Protein AF-A0A7C3XWB3-F1 (afdb_monomer)

Solvent-accessible surface area (backbone atoms only — not comparable to full-atom values): 6775 Å² total; per-residue (Å²): 114,73,65,62,27,51,51,48,46,49,50,48,42,52,48,28,54,73,70,63,16,57,28,38,40,35,64,44,91,81,47,61,69,59,54,56,44,40,74,68,62,48,89,31,44,34,38,35,37,20,73,45,69,68,57,27,57,56,39,50,71,39,68,73,36,49,41,42,85,38,76,88,74,81,48,72,67,61,42,50,51,53,50,50,52,51,34,39,75,69,66,76,42,51,72,72,38,34,34,31,37,42,31,39,80,64,70,91,70,70,79,57,45,76,43,79,48,80,47,66,40,119

Secondary structure (DSSP, 8-state):
-HHHHHHHHHHHHHHHHHTT-SEEEEE-SSSHHHHHHHHT--SSEEEEEES-HHHHHHHTTSTTEEEEE------HHHHHHHHHHHHHHTTSS-TT-EEEEEE-SSGGG-SS--EEEEEE--

Mean predicted aligned error: 4.49 Å

Structure (mmCIF, N/CA/C/O backbone):
data_AF-A0A7C3XWB3-F1
#
_entry.id   AF-A0A7C3XWB3-F1
#
loop_
_atom_site.group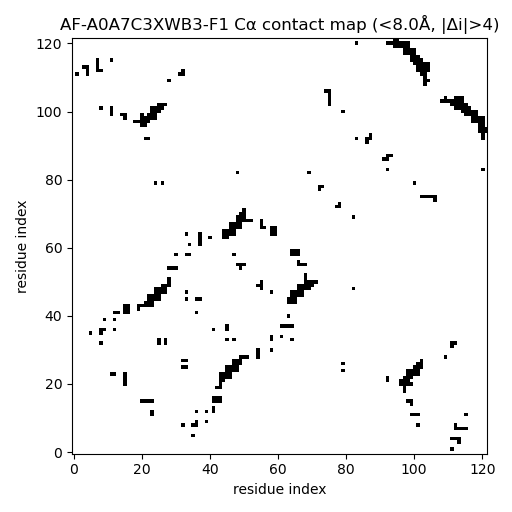_PDB
_atom_site.id
_atom_site.type_symbol
_atom_site.label_atom_id
_atom_site.label_alt_id
_atom_site.label_comp_id
_atom_site.label_asym_id
_atom_site.label_entity_id
_atom_site.label_seq_id
_atom_site.pdbx_PDB_ins_code
_atom_site.Cartn_x
_atom_site.Cartn_y
_atom_site.Cartn_z
_atom_site.occupancy
_atom_site.B_iso_or_equiv
_atom_site.auth_seq_id
_atom_site.auth_comp_id
_atom_site.auth_asym_id
_atom_site.auth_atom_id
_atom_site.pdbx_PDB_model_num
ATOM 1 N N . ILE A 1 1 ? 20.516 -8.194 1.756 1.00 46.81 1 ILE A N 1
ATOM 2 C CA . ILE A 1 1 ? 19.793 -7.163 0.971 1.00 46.81 1 ILE A CA 1
ATOM 3 C C . ILE A 1 1 ? 18.276 -7.380 1.043 1.00 46.81 1 ILE A C 1
ATOM 5 O O . ILE A 1 1 ? 17.600 -6.466 1.491 1.00 46.81 1 ILE A O 1
ATOM 9 N N . HIS A 1 2 ? 17.740 -8.581 0.756 1.00 52.81 2 HIS A N 1
ATOM 10 C CA . HIS A 1 2 ? 16.302 -8.888 0.952 1.00 52.81 2 HIS A CA 1
ATOM 11 C C . HIS A 1 2 ? 15.770 -8.565 2.361 1.00 52.81 2 HIS A C 1
ATOM 13 O O . HIS A 1 2 ? 14.704 -7.976 2.496 1.00 52.81 2 HIS A O 1
ATOM 19 N N . ASN A 1 3 ? 16.559 -8.856 3.400 1.00 64.88 3 ASN A N 1
ATOM 20 C CA . ASN A 1 3 ? 16.139 -8.666 4.790 1.00 64.88 3 ASN A CA 1
ATOM 21 C C . ASN A 1 3 ? 15.848 -7.193 5.152 1.00 64.88 3 ASN A C 1
ATOM 23 O O . ASN A 1 3 ? 14.959 -6.910 5.940 1.00 64.88 3 ASN A O 1
ATOM 27 N N . THR A 1 4 ? 16.548 -6.230 4.543 1.00 78.50 4 THR A N 1
ATOM 28 C CA . THR A 1 4 ? 16.387 -4.812 4.902 1.00 78.50 4 THR A CA 1
ATOM 29 C C . THR A 1 4 ? 15.045 -4.255 4.428 1.00 78.50 4 THR A C 1
ATOM 31 O O . THR A 1 4 ? 14.390 -3.518 5.158 1.00 78.50 4 THR A O 1
ATOM 34 N N . SER A 1 5 ? 14.607 -4.637 3.225 1.00 85.00 5 SER A N 1
ATOM 35 C CA . SER A 1 5 ? 13.303 -4.222 2.695 1.00 85.00 5 SER A CA 1
ATOM 36 C C . SER A 1 5 ? 12.154 -4.881 3.438 1.00 85.00 5 SER A C 1
ATOM 38 O O . SER A 1 5 ? 11.150 -4.238 3.733 1.00 85.00 5 SER A O 1
ATOM 40 N N . ASP A 1 6 ? 12.336 -6.149 3.795 1.00 88.56 6 ASP A N 1
ATOM 41 C CA . ASP A 1 6 ? 11.368 -6.890 4.588 1.00 88.56 6 ASP A CA 1
ATOM 42 C C . ASP A 1 6 ? 11.158 -6.239 5.956 1.00 88.56 6 ASP A C 1
ATOM 44 O O . ASP A 1 6 ? 10.011 -6.095 6.370 1.00 88.56 6 ASP A O 1
ATOM 48 N N . SER A 1 7 ? 12.226 -5.766 6.611 1.00 90.19 7 SER A N 1
ATOM 49 C CA . SER A 1 7 ? 12.116 -4.993 7.852 1.00 90.19 7 SER A CA 1
ATOM 50 C C . SER A 1 7 ? 11.344 -3.687 7.660 1.00 90.19 7 SER A C 1
ATOM 52 O O . SER A 1 7 ? 10.517 -3.349 8.498 1.00 90.19 7 SER A O 1
ATOM 54 N N . VAL A 1 8 ? 11.558 -2.958 6.558 1.00 91.25 8 VAL A N 1
ATOM 55 C CA . VAL A 1 8 ? 10.793 -1.728 6.267 1.00 91.25 8 VAL A CA 1
ATOM 56 C C . VAL A 1 8 ? 9.313 -2.045 6.048 1.00 91.25 8 VAL A C 1
ATOM 58 O O . VAL A 1 8 ? 8.450 -1.335 6.559 1.00 91.25 8 VAL A O 1
ATOM 61 N N . ILE A 1 9 ? 9.007 -3.124 5.325 1.00 92.75 9 ILE A N 1
ATOM 62 C CA . ILE A 1 9 ? 7.633 -3.569 5.066 1.00 92.75 9 ILE A CA 1
ATOM 63 C C . ILE A 1 9 ? 6.953 -4.043 6.355 1.00 92.75 9 ILE A C 1
ATOM 65 O O . ILE A 1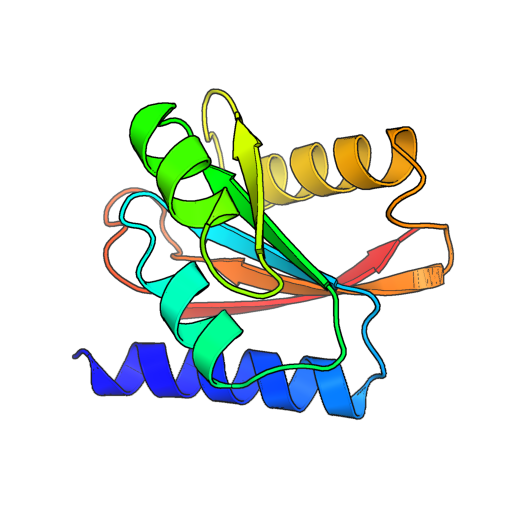 9 ? 5.792 -3.704 6.588 1.00 92.75 9 ILE A O 1
ATOM 69 N N . ALA A 1 10 ? 7.666 -4.783 7.205 1.00 94.00 10 ALA A N 1
ATOM 70 C CA . ALA A 1 10 ? 7.176 -5.203 8.512 1.00 94.00 10 ALA A CA 1
ATOM 71 C C . ALA A 1 10 ? 6.858 -3.980 9.385 1.00 94.00 10 ALA A C 1
ATOM 73 O O . ALA A 1 10 ? 5.723 -3.838 9.840 1.00 94.00 10 ALA A O 1
ATOM 74 N N . SER A 1 11 ? 7.797 -3.034 9.497 1.00 94.75 11 SER A N 1
ATOM 75 C CA . SER A 1 11 ? 7.587 -1.765 10.203 1.00 94.75 11 SER A CA 1
ATOM 76 C C . SER A 1 11 ? 6.425 -0.957 9.621 1.00 94.75 11 SER A C 1
ATOM 78 O O . SER A 1 11 ? 5.680 -0.334 10.371 1.00 94.75 11 SER A O 1
ATOM 80 N N . ALA A 1 12 ? 6.215 -0.983 8.300 1.00 94.81 12 ALA A N 1
ATOM 81 C CA . ALA A 1 12 ? 5.064 -0.342 7.665 1.00 94.81 12 ALA A CA 1
ATOM 82 C C . ALA A 1 12 ? 3.736 -0.960 8.101 1.00 94.81 12 ALA A C 1
ATOM 84 O O . ALA A 1 12 ? 2.789 -0.234 8.403 1.00 94.81 12 ALA A O 1
ATOM 85 N N . CYS A 1 13 ? 3.672 -2.290 8.154 1.00 96.31 13 CYS A N 1
ATOM 86 C CA . CYS A 1 13 ? 2.481 -3.011 8.589 1.00 96.31 13 CYS A CA 1
ATOM 87 C C . CYS A 1 13 ? 2.209 -2.791 10.082 1.00 96.31 13 CYS A C 1
ATOM 89 O O . CYS A 1 13 ? 1.064 -2.559 10.473 1.00 96.31 13 CYS A O 1
ATOM 91 N N . GLU A 1 14 ? 3.249 -2.822 10.915 1.00 96.38 14 GLU A N 1
ATOM 92 C CA . GLU A 1 14 ? 3.142 -2.532 12.346 1.00 96.38 14 GLU A CA 1
ATOM 93 C C . GLU A 1 14 ? 2.679 -1.101 12.594 1.00 96.38 14 GLU A C 1
ATOM 95 O O . GLU A 1 14 ? 1.705 -0.897 13.318 1.00 96.38 14 GLU A O 1
ATOM 100 N N . LEU A 1 15 ? 3.308 -0.120 11.942 1.00 96.38 15 LEU A N 1
ATOM 101 C CA . LEU A 1 15 ? 2.923 1.281 12.057 1.00 96.38 15 LEU A CA 1
ATOM 102 C C . LEU A 1 15 ? 1.472 1.485 11.625 1.00 96.38 15 LEU A C 1
ATOM 104 O O . LEU A 1 15 ? 0.708 2.115 12.350 1.00 96.38 15 LEU A O 1
ATOM 108 N N . ALA A 1 16 ? 1.075 0.917 10.482 1.00 97.25 16 ALA A N 1
ATOM 109 C CA . ALA A 1 16 ? -0.297 0.995 9.994 1.00 97.25 16 ALA A CA 1
ATOM 110 C C . ALA A 1 16 ? -1.299 0.445 11.020 1.00 97.25 16 ALA A C 1
ATOM 112 O O . ALA A 1 16 ? -2.343 1.052 11.247 1.00 97.25 16 ALA A O 1
ATOM 113 N N . ASN A 1 17 ? -0.971 -0.663 11.687 1.00 96.31 17 ASN A N 1
ATOM 114 C CA . ASN A 1 17 ? -1.817 -1.224 12.736 1.00 96.31 17 ASN A CA 1
ATOM 115 C C . ASN A 1 17 ? -1.842 -0.348 14.001 1.00 96.31 17 ASN A C 1
ATOM 117 O O . ASN A 1 17 ? -2.909 -0.170 14.584 1.00 96.31 17 ASN A O 1
ATOM 121 N N . GL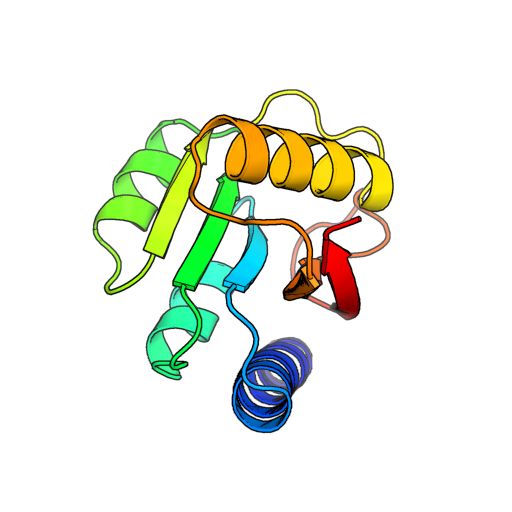N A 1 18 ? -0.703 0.214 14.420 1.00 96.94 18 GLN A N 1
ATOM 122 C CA . GLN A 1 18 ? -0.604 1.064 15.616 1.00 96.94 18 GLN A CA 1
ATOM 123 C C . GLN A 1 18 ? -1.407 2.358 15.478 1.00 96.94 18 GLN A C 1
ATOM 125 O O . GLN A 1 18 ? -2.089 2.769 16.414 1.00 96.94 18 GLN A O 1
ATOM 130 N N . VAL A 1 19 ? -1.359 2.986 14.303 1.00 96.69 19 VAL A N 1
ATOM 131 C CA . VAL A 1 19 ? -2.061 4.251 14.045 1.00 96.69 19 VAL A CA 1
ATOM 132 C C . VAL A 1 19 ? -3.483 4.046 13.522 1.00 96.69 19 VAL A C 1
ATOM 134 O O . VAL A 1 19 ? -4.145 5.018 13.173 1.00 96.69 19 VAL A O 1
ATOM 137 N N . ASN A 1 20 ? -3.960 2.795 13.452 1.00 96.25 20 ASN A N 1
ATOM 138 C CA . ASN A 1 20 ? -5.222 2.420 12.806 1.00 96.25 20 ASN A CA 1
ATOM 139 C C . ASN A 1 20 ? -5.365 3.045 11.406 1.00 96.25 20 ASN A C 1
ATOM 141 O O . ASN A 1 20 ? -6.409 3.599 11.057 1.00 96.25 20 ASN A O 1
ATOM 145 N N . ALA A 1 21 ? -4.295 2.975 10.611 1.00 97.56 21 ALA A N 1
ATOM 146 C CA . ALA A 1 21 ? -4.287 3.484 9.252 1.00 97.56 21 ALA A CA 1
ATOM 147 C C . ALA A 1 21 ? -5.392 2.820 8.428 1.00 97.56 21 ALA A C 1
ATOM 149 O O . ALA A 1 21 ? -5.601 1.606 8.474 1.00 97.56 21 ALA A O 1
ATOM 150 N N . LYS A 1 22 ? -6.072 3.626 7.617 1.00 97.56 22 LYS A N 1
ATOM 151 C CA . LYS A 1 22 ? -7.080 3.150 6.678 1.00 97.56 22 LYS A CA 1
ATOM 152 C C . LYS A 1 22 ? -6.447 2.355 5.541 1.00 97.56 22 LYS A C 1
ATOM 154 O O . LYS A 1 22 ? -7.061 1.413 5.037 1.00 97.56 22 LYS A O 1
ATOM 159 N N . ALA A 1 23 ? -5.235 2.738 5.139 1.00 97.25 23 ALA A N 1
ATOM 160 C CA . ALA A 1 23 ? -4.572 2.159 3.986 1.00 97.25 23 ALA A CA 1
ATOM 161 C C . ALA A 1 23 ? -3.046 2.115 4.087 1.00 97.25 23 ALA A C 1
ATOM 163 O O . ALA A 1 23 ? -2.415 3.005 4.658 1.00 97.25 23 ALA A O 1
ATOM 164 N N . ILE A 1 24 ? -2.474 1.106 3.434 1.00 97.00 24 ILE A N 1
ATOM 165 C CA . ILE A 1 24 ? -1.073 1.046 3.036 1.00 97.00 24 ILE A CA 1
ATOM 166 C C . ILE A 1 24 ? -1.022 1.237 1.522 1.00 97.00 24 ILE A C 1
ATOM 168 O O . ILE A 1 24 ? -1.591 0.448 0.771 1.00 97.00 24 ILE A O 1
ATOM 172 N N . ILE A 1 25 ? -0.341 2.285 1.075 1.00 95.06 25 ILE A N 1
ATOM 173 C CA . ILE A 1 25 ? -0.160 2.622 -0.334 1.00 95.06 25 ILE A CA 1
ATOM 174 C C . ILE A 1 25 ? 1.254 2.206 -0.751 1.00 95.06 25 ILE A C 1
ATOM 176 O O . ILE A 1 25 ? 2.232 2.479 -0.053 1.00 95.06 25 ILE A O 1
ATOM 180 N N . GLY A 1 26 ? 1.384 1.530 -1.885 1.00 90.75 26 GLY A N 1
ATOM 181 C CA . GLY A 1 26 ? 2.672 1.105 -2.423 1.00 90.75 26 GLY A CA 1
ATOM 182 C C . GLY A 1 26 ? 2.773 1.359 -3.918 1.00 90.75 26 GLY A C 1
ATOM 183 O O . GLY A 1 26 ? 1.799 1.201 -4.648 1.00 90.75 26 GLY A O 1
ATOM 184 N N . LEU A 1 27 ? 3.968 1.719 -4.383 1.00 87.56 27 LEU A N 1
ATOM 185 C CA . LEU A 1 27 ? 4.314 1.692 -5.806 1.00 87.56 27 LEU A CA 1
ATOM 186 C C . LEU A 1 27 ? 5.128 0.422 -6.066 1.00 87.56 27 LEU A C 1
ATOM 188 O O . LEU A 1 27 ? 6.104 0.168 -5.356 1.00 87.56 27 LEU A O 1
ATOM 192 N N . SER A 1 28 ? 4.746 -0.389 -7.055 1.00 85.38 28 SER A N 1
ATOM 193 C CA . SER A 1 28 ? 5.455 -1.641 -7.339 1.00 85.38 28 SER A CA 1
ATOM 194 C C . SER A 1 28 ? 5.611 -1.921 -8.830 1.00 85.38 28 SER A C 1
ATOM 196 O O . SER A 1 28 ? 4.673 -1.771 -9.612 1.00 85.38 28 SER A O 1
ATOM 198 N N . GLN A 1 29 ? 6.811 -2.367 -9.207 1.00 82.88 29 GLN A N 1
ATOM 199 C CA . GLN A 1 29 ? 7.139 -2.806 -10.567 1.00 82.88 29 GLN A CA 1
ATOM 200 C C . GLN A 1 29 ? 7.250 -4.328 -10.706 1.00 82.88 29 GLN A C 1
ATOM 202 O O . GLN A 1 29 ? 7.114 -4.836 -11.807 1.00 82.88 29 GLN A O 1
ATOM 207 N N . SER A 1 30 ? 7.482 -5.054 -9.608 1.00 85.50 30 SER A N 1
ATOM 208 C CA . SER A 1 30 ? 7.601 -6.522 -9.600 1.00 85.50 30 SER A CA 1
ATOM 209 C C . SER A 1 30 ? 6.532 -7.223 -8.758 1.00 85.50 30 SER A C 1
ATOM 211 O O . SER A 1 30 ? 6.428 -8.443 -8.789 1.00 85.50 30 SER A O 1
ATOM 213 N N . GLY A 1 31 ? 5.773 -6.479 -7.948 1.00 87.62 31 GLY A N 1
ATOM 214 C CA . GLY A 1 31 ? 4.804 -7.033 -7.000 1.00 87.62 31 GLY A CA 1
ATOM 215 C C . GLY A 1 31 ? 5.405 -7.509 -5.678 1.00 87.62 31 GLY A C 1
ATOM 216 O O . GLY A 1 31 ? 4.652 -7.842 -4.765 1.00 87.62 31 GLY A O 1
ATOM 217 N N . TYR A 1 32 ? 6.735 -7.492 -5.517 1.00 89.19 32 TYR A N 1
ATOM 218 C CA . TYR A 1 32 ? 7.397 -7.988 -4.303 1.00 89.19 32 TYR A CA 1
ATOM 219 C C . TYR A 1 32 ? 6.842 -7.342 -3.026 1.00 89.19 32 TYR A C 1
ATOM 221 O O . TYR A 1 32 ? 6.381 -8.037 -2.121 1.00 89.19 32 TYR A O 1
ATOM 229 N N . SER A 1 33 ? 6.814 -6.006 -2.974 1.00 89.75 33 SER A N 1
ATOM 230 C CA . SER A 1 33 ? 6.311 -5.275 -1.807 1.00 89.75 33 SER A CA 1
ATOM 231 C C . SER A 1 33 ? 4.840 -5.575 -1.531 1.00 89.75 33 SER A C 1
ATOM 233 O O . SER A 1 33 ? 4.467 -5.755 -0.380 1.00 89.75 33 SER A O 1
ATOM 235 N N . ALA A 1 34 ? 4.013 -5.687 -2.573 1.00 92.12 34 ALA A N 1
ATOM 236 C CA . ALA A 1 34 ? 2.596 -6.010 -2.433 1.00 92.12 34 ALA A CA 1
ATOM 237 C C . ALA A 1 34 ? 2.396 -7.387 -1.787 1.00 92.12 34 ALA A C 1
ATOM 239 O O . ALA A 1 34 ? 1.656 -7.515 -0.813 1.00 92.12 34 ALA A O 1
ATOM 240 N N . PHE A 1 35 ? 3.123 -8.396 -2.275 1.00 92.69 35 PHE A N 1
ATOM 241 C CA . PHE A 1 35 ? 3.073 -9.751 -1.735 1.00 92.69 35 PHE A CA 1
ATOM 242 C C . PHE A 1 35 ? 3.551 -9.807 -0.280 1.00 92.69 35 PHE A C 1
ATOM 244 O O . PHE A 1 35 ? 2.918 -10.439 0.567 1.00 92.69 35 PHE A O 1
ATOM 251 N N . ARG A 1 36 ? 4.642 -9.098 0.039 1.00 93.00 36 ARG A N 1
ATOM 252 C CA . ARG A 1 36 ? 5.170 -9.030 1.407 1.00 93.00 36 ARG A CA 1
ATOM 253 C C . ARG A 1 36 ? 4.259 -8.253 2.349 1.00 93.00 36 ARG A C 1
ATOM 255 O O . ARG A 1 36 ? 4.098 -8.677 3.483 1.00 93.00 36 ARG A O 1
ATOM 262 N N . ILE A 1 37 ? 3.624 -7.164 1.924 1.00 95.00 37 ILE A N 1
ATOM 263 C CA . ILE A 1 37 ? 2.631 -6.467 2.758 1.00 95.00 37 ILE A CA 1
ATOM 264 C C . ILE A 1 37 ? 1.446 -7.406 3.030 1.00 95.00 37 ILE A C 1
ATOM 266 O O . ILE A 1 37 ? 1.068 -7.604 4.184 1.00 95.00 37 ILE A O 1
ATOM 270 N N . ALA A 1 38 ? 0.915 -8.060 1.993 1.00 96.38 38 ALA A N 1
ATOM 271 C CA . ALA A 1 38 ? -0.205 -8.991 2.120 1.00 96.38 38 ALA A CA 1
ATOM 272 C C . ALA A 1 38 ? 0.098 -10.167 3.063 1.00 96.38 38 ALA A C 1
ATOM 274 O O . ALA A 1 38 ? -0.770 -10.570 3.841 1.00 96.38 38 ALA A O 1
ATOM 275 N N . SER A 1 39 ? 1.334 -10.684 3.069 1.00 95.31 39 SER A N 1
ATOM 276 C CA . SER A 1 39 ? 1.719 -11.780 3.968 1.00 95.31 39 SER A CA 1
ATOM 277 C C . SER A 1 39 ? 1.641 -11.410 5.453 1.00 95.31 39 SER A C 1
ATOM 279 O O . SER A 1 39 ? 1.423 -12.293 6.279 1.00 95.31 39 SER A O 1
ATOM 281 N N . HIS A 1 40 ? 1.777 -10.123 5.801 1.00 95.38 40 HIS A N 1
ATOM 282 C CA . HIS A 1 40 ? 1.627 -9.639 7.180 1.00 95.38 40 HIS A CA 1
ATOM 283 C C . HIS A 1 40 ? 0.160 -9.466 7.604 1.00 95.38 40 HIS A C 1
ATOM 285 O O . HIS A 1 40 ? -0.101 -9.244 8.784 1.00 95.38 40 HIS A O 1
ATOM 291 N N . ARG A 1 41 ? -0.796 -9.571 6.667 1.00 95.19 41 ARG A N 1
ATOM 292 C CA . ARG A 1 41 ? -2.241 -9.386 6.898 1.00 95.19 41 ARG A CA 1
ATOM 293 C C . ARG A 1 41 ? -2.575 -8.142 7.747 1.00 95.19 41 ARG A C 1
ATOM 295 O O . ARG A 1 41 ? -3.250 -8.269 8.773 1.00 95.19 41 ARG A O 1
ATOM 302 N N . PRO A 1 42 ? -2.096 -6.943 7.364 1.00 95.69 42 PRO A N 1
ATOM 303 C CA . PRO A 1 42 ? -2.439 -5.714 8.072 1.00 95.69 42 PRO A CA 1
ATOM 304 C C . PRO A 1 42 ? -3.956 -5.479 8.052 1.00 95.69 42 PRO A C 1
ATOM 306 O O . PRO A 1 42 ? -4.647 -5.898 7.125 1.00 95.69 42 PRO A O 1
ATOM 309 N N . LYS A 1 43 ? -4.480 -4.779 9.067 1.00 95.44 43 LYS A N 1
ATOM 310 C CA . LYS A 1 43 ? -5.904 -4.385 9.097 1.00 95.44 43 LYS A CA 1
ATOM 311 C C . LYS A 1 43 ? -6.235 -3.299 8.067 1.00 95.44 43 LYS A C 1
ATOM 313 O O . LYS A 1 43 ? -7.394 -3.138 7.698 1.00 95.44 43 LYS A O 1
ATOM 318 N N . ALA A 1 44 ? -5.224 -2.538 7.657 1.00 97.25 44 ALA A N 1
ATOM 319 C CA . ALA A 1 44 ? -5.323 -1.500 6.644 1.00 97.25 44 ALA A CA 1
ATOM 320 C C . ALA A 1 44 ? -5.518 -2.105 5.243 1.00 97.25 44 ALA A C 1
ATOM 322 O O . ALA A 1 44 ? -4.923 -3.135 4.921 1.00 97.25 44 ALA A O 1
ATOM 323 N N . ASN A 1 45 ? -6.284 -1.427 4.385 1.00 97.12 45 ASN A N 1
ATOM 324 C CA . ASN A 1 45 ? -6.426 -1.816 2.979 1.00 97.12 45 ASN A CA 1
ATOM 325 C C . ASN A 1 45 ? -5.091 -1.664 2.240 1.00 97.12 45 ASN A C 1
ATOM 327 O O . ASN A 1 45 ? -4.369 -0.695 2.474 1.00 97.12 45 ASN A O 1
ATOM 331 N N . ILE A 1 46 ? -4.768 -2.574 1.321 1.00 97.31 46 ILE A N 1
ATOM 332 C CA . ILE A 1 46 ? -3.495 -2.539 0.592 1.00 97.31 46 ILE A CA 1
ATOM 333 C C . ILE A 1 46 ? -3.746 -2.023 -0.827 1.00 97.31 46 ILE A C 1
ATOM 335 O O . ILE A 1 46 ? -4.377 -2.699 -1.635 1.00 97.31 46 ILE A O 1
ATOM 339 N N . TYR A 1 47 ? -3.230 -0.838 -1.141 1.00 96.19 47 TYR A N 1
ATOM 340 C CA . TYR A 1 47 ? -3.394 -0.166 -2.431 1.00 96.19 47 TYR A CA 1
ATOM 341 C C . TYR A 1 47 ? -2.072 -0.142 -3.193 1.00 96.19 47 TYR A C 1
ATOM 343 O O . TYR A 1 47 ? -1.115 0.494 -2.752 1.00 96.19 47 TYR A O 1
ATOM 351 N N . ILE A 1 48 ? -2.014 -0.810 -4.347 1.00 93.81 48 ILE A N 1
ATOM 352 C CA . ILE A 1 48 ? -0.778 -0.953 -5.126 1.00 93.81 48 ILE A CA 1
ATOM 353 C C . ILE A 1 48 ? -0.909 -0.285 -6.489 1.00 93.81 48 ILE A C 1
ATOM 355 O O . ILE A 1 48 ? -1.710 -0.688 -7.327 1.00 93.81 48 ILE A O 1
ATOM 359 N N . ALA A 1 49 ? -0.063 0.709 -6.731 1.00 91.06 49 ALA A N 1
ATOM 360 C CA . ALA A 1 49 ? 0.055 1.353 -8.025 1.00 91.06 49 ALA A CA 1
ATOM 361 C C . ALA A 1 49 ? 1.115 0.644 -8.868 1.00 91.06 49 ALA A C 1
ATOM 363 O O . ALA A 1 49 ? 2.250 0.445 -8.418 1.00 91.06 49 ALA A O 1
ATOM 364 N N . THR A 1 50 ? 0.771 0.322 -10.109 1.00 88.88 50 THR A N 1
ATOM 365 C CA . THR A 1 50 ? 1.726 -0.211 -11.082 1.00 88.88 50 THR A CA 1
ATOM 366 C C . THR A 1 50 ? 1.433 0.296 -12.490 1.00 88.88 50 THR A C 1
ATOM 368 O O . THR A 1 50 ? 0.304 0.666 -12.797 1.00 88.88 50 THR A O 1
ATOM 371 N N . HIS A 1 51 ? 2.457 0.331 -13.340 1.00 86.50 51 HIS A N 1
ATOM 372 C CA . HIS A 1 51 ? 2.335 0.710 -14.751 1.00 86.50 51 HIS A CA 1
ATOM 373 C C . HIS A 1 51 ? 2.128 -0.499 -15.673 1.00 86.50 51 HIS A C 1
ATOM 375 O O . HIS A 1 51 ? 1.800 -0.320 -16.845 1.00 86.50 51 HIS A O 1
ATOM 381 N N . ASP A 1 52 ? 2.320 -1.712 -15.149 1.00 88.56 52 ASP A N 1
ATOM 382 C CA . ASP A 1 52 ? 2.183 -2.963 -15.885 1.00 88.56 52 ASP A CA 1
ATOM 383 C C . ASP A 1 52 ? 0.792 -3.573 -15.652 1.00 88.56 52 ASP A C 1
ATOM 385 O O . ASP A 1 52 ? 0.414 -3.913 -14.528 1.00 88.56 52 ASP A O 1
ATOM 389 N N . ASP A 1 53 ? 0.031 -3.729 -16.736 1.00 91.50 53 ASP A N 1
ATOM 390 C CA . ASP A 1 53 ? -1.304 -4.330 -16.718 1.00 91.50 53 ASP A CA 1
ATOM 391 C C . ASP A 1 53 ? -1.276 -5.801 -16.280 1.00 91.50 53 ASP A C 1
ATOM 393 O O . ASP A 1 53 ? -2.188 -6.262 -15.588 1.00 91.50 53 ASP A O 1
ATOM 397 N N . GLN A 1 54 ? -0.233 -6.549 -16.651 1.00 93.44 54 GLN A N 1
ATOM 398 C CA . GLN A 1 54 ? -0.085 -7.942 -16.239 1.00 93.44 54 GLN A CA 1
ATOM 399 C C . GLN A 1 54 ? 0.138 -8.024 -14.735 1.00 93.44 54 GLN A C 1
ATOM 401 O O . GLN A 1 54 ? -0.548 -8.791 -14.054 1.00 93.44 54 GLN A O 1
ATOM 406 N N . LEU A 1 55 ? 1.037 -7.191 -14.206 1.00 92.25 55 LEU A N 1
ATOM 407 C CA . LEU A 1 55 ? 1.281 -7.130 -12.773 1.00 92.25 55 LEU A CA 1
ATOM 408 C C . LEU A 1 55 ? 0.038 -6.667 -12.008 1.00 92.25 55 LEU A C 1
ATOM 410 O O . LEU A 1 55 ? -0.285 -7.247 -10.976 1.00 92.25 55 LEU A O 1
ATOM 414 N N . MET A 1 56 ? -0.698 -5.674 -12.513 1.00 94.25 56 MET A N 1
ATOM 415 C CA . MET A 1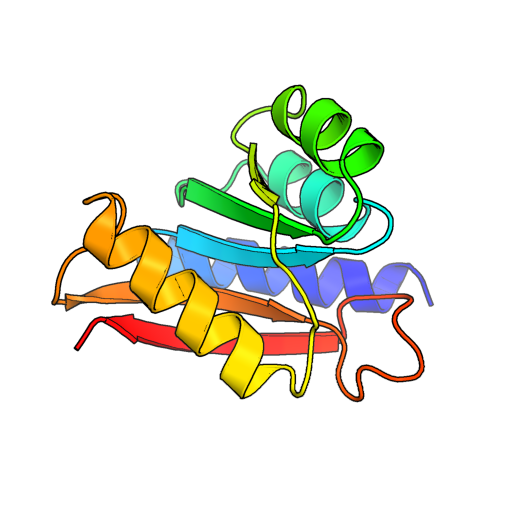 56 ? -1.953 -5.227 -11.903 1.00 94.25 56 MET A CA 1
ATOM 416 C C . MET A 1 56 ? -2.939 -6.392 -11.748 1.00 94.25 56 MET A C 1
ATOM 418 O O . MET A 1 56 ? -3.492 -6.599 -10.666 1.00 94.25 56 MET A O 1
ATOM 422 N N . ASN A 1 57 ? -3.131 -7.181 -12.807 1.00 94.62 57 ASN A N 1
ATOM 423 C CA . ASN A 1 57 ? -4.021 -8.339 -12.776 1.00 94.62 57 ASN A CA 1
ATOM 424 C C . ASN A 1 57 ? -3.537 -9.402 -11.782 1.00 94.62 57 ASN A C 1
ATOM 426 O O . ASN A 1 57 ? -4.334 -9.908 -10.997 1.00 94.62 57 ASN A O 1
ATOM 430 N N . GLN A 1 58 ? -2.234 -9.701 -11.767 1.00 94.75 58 GLN A N 1
ATOM 431 C CA . GLN A 1 58 ? -1.645 -10.650 -10.817 1.00 94.75 58 GLN A CA 1
ATOM 432 C C . GLN A 1 58 ? -1.810 -10.184 -9.366 1.00 94.75 58 GLN A C 1
ATOM 434 O O . GLN A 1 58 ? -2.162 -10.978 -8.497 1.00 94.75 58 GLN A O 1
ATOM 439 N N . MET A 1 59 ? -1.587 -8.898 -9.092 1.00 95.31 59 MET A N 1
ATOM 4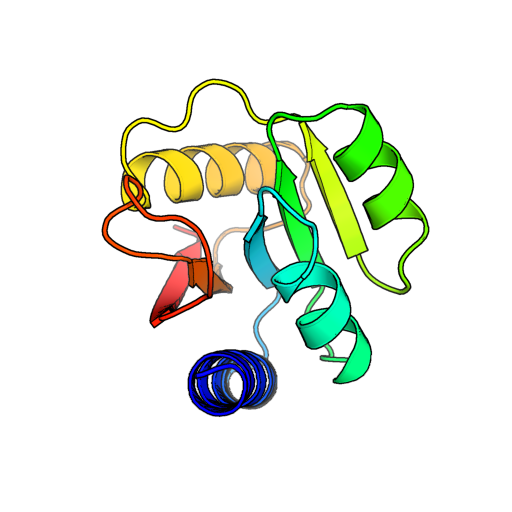40 C CA . MET A 1 59 ? -1.683 -8.343 -7.743 1.00 9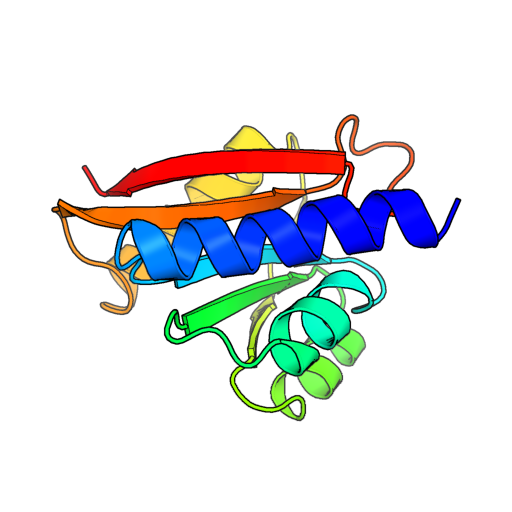5.31 59 MET A CA 1
ATOM 441 C C . MET A 1 59 ? -3.120 -8.305 -7.226 1.00 95.31 59 MET A C 1
ATOM 443 O O . MET A 1 59 ? -3.322 -8.508 -6.037 1.00 95.31 59 MET A O 1
ATOM 447 N N . ASN A 1 60 ? -4.122 -8.147 -8.093 1.00 95.19 60 ASN A N 1
ATOM 448 C CA . ASN A 1 60 ? -5.529 -8.257 -7.693 1.00 95.19 60 ASN A CA 1
ATOM 449 C C . ASN A 1 60 ? -5.960 -9.693 -7.320 1.00 95.19 60 ASN A C 1
ATOM 451 O O . ASN A 1 60 ? -7.034 -9.876 -6.752 1.00 95.19 60 ASN A O 1
ATOM 455 N N . LEU A 1 61 ? -5.136 -10.712 -7.595 1.00 95.62 61 LEU A N 1
ATOM 456 C CA . LEU A 1 61 ? -5.332 -12.074 -7.077 1.00 95.62 61 LEU A CA 1
ATOM 457 C C . LEU A 1 61 ? -4.714 -12.266 -5.682 1.00 95.62 61 LEU A C 1
ATOM 459 O O . LEU A 1 61 ? -4.996 -13.260 -5.010 1.00 95.62 61 LEU A O 1
ATOM 463 N N . VAL A 1 62 ? -3.856 -11.341 -5.241 1.00 95.81 62 VAL A N 1
ATOM 464 C CA . VAL A 1 62 ? -3.214 -11.399 -3.926 1.00 95.81 62 VAL A CA 1
ATOM 465 C C . VAL A 1 62 ? -4.207 -10.941 -2.862 1.00 95.81 62 VAL A C 1
ATOM 467 O O . VAL A 1 62 ? -4.867 -9.911 -2.984 1.00 95.81 62 VAL A O 1
ATOM 470 N N . TRP A 1 63 ? -4.309 -11.715 -1.785 1.00 94.25 63 TRP A N 1
ATOM 471 C CA . TRP A 1 63 ? -5.283 -11.468 -0.727 1.00 94.25 63 TRP A CA 1
ATOM 472 C C . TRP A 1 63 ? -5.144 -10.064 -0.119 1.00 94.25 63 TRP A C 1
ATOM 474 O O . TRP A 1 63 ? -4.064 -9.676 0.328 1.00 94.25 63 TRP A O 1
ATOM 484 N N . GLY A 1 64 ? -6.255 -9.323 -0.076 1.00 93.81 64 GLY A N 1
ATOM 485 C CA . GLY A 1 64 ? -6.327 -7.985 0.520 1.00 93.81 64 GLY A CA 1
ATOM 486 C C . GLY A 1 64 ? -5.684 -6.868 -0.311 1.00 93.81 64 GLY A C 1
ATOM 487 O O . GLY A 1 64 ? -5.715 -5.715 0.117 1.00 93.81 64 GLY A O 1
ATOM 488 N N . VAL A 1 65 ? -5.123 -7.187 -1.482 1.00 96.75 65 VAL A N 1
ATOM 489 C CA . VAL A 1 65 ? -4.496 -6.214 -2.379 1.00 96.75 65 VAL A CA 1
ATOM 490 C C . VAL A 1 65 ? -5.505 -5.709 -3.400 1.00 96.75 65 VAL A C 1
ATOM 492 O O . VAL A 1 65 ? -6.173 -6.481 -4.081 1.00 96.75 65 VAL A O 1
ATOM 495 N N . GLN A 1 66 ? -5.574 -4.388 -3.533 1.00 95.94 66 GLN A N 1
ATOM 496 C CA . GLN A 1 66 ? -6.261 -3.696 -4.612 1.00 95.94 66 GLN A CA 1
ATOM 497 C C . GLN A 1 66 ? -5.215 -2.960 -5.446 1.00 95.94 66 GLN A C 1
ATOM 499 O O . GLN A 1 66 ? -4.660 -1.938 -5.032 1.00 95.94 66 GLN A O 1
ATOM 504 N N . ALA A 1 67 ? -4.925 -3.509 -6.621 1.00 94.44 67 ALA A N 1
ATOM 505 C CA . ALA A 1 67 ? -3.970 -2.942 -7.555 1.00 94.44 67 ALA A CA 1
ATOM 506 C C . ALA A 1 67 ? -4.675 -2.126 -8.641 1.00 94.44 67 ALA A C 1
ATOM 508 O O . ALA A 1 67 ? -5.707 -2.537 -9.174 1.00 94.44 67 ALA A O 1
ATOM 509 N N . PHE A 1 68 ? -4.094 -0.984 -8.996 1.00 90.62 68 PHE A N 1
ATOM 510 C CA . PHE A 1 68 ? -4.613 -0.091 -10.026 1.00 90.62 68 PHE A CA 1
ATOM 511 C C . PHE A 1 68 ? -3.499 0.364 -10.960 1.00 90.62 68 PHE A C 1
ATOM 513 O O . PHE A 1 68 ? -2.340 0.553 -10.570 1.00 90.62 68 PHE A O 1
ATOM 520 N N . LYS A 1 69 ? -3.895 0.571 -12.215 1.00 86.06 69 LYS A N 1
ATOM 521 C CA . LYS A 1 69 ? -3.022 1.111 -13.240 1.00 86.06 69 LYS A CA 1
ATOM 522 C C . LYS A 1 69 ? -2.703 2.560 -12.913 1.00 86.06 69 LYS A C 1
ATOM 524 O O . LYS A 1 69 ? -3.596 3.385 -12.722 1.00 86.06 69 LYS A O 1
ATOM 529 N N . PHE A 1 70 ? -1.421 2.869 -12.890 1.00 81.44 70 PHE A N 1
ATOM 530 C CA . PHE A 1 70 ? -0.912 4.213 -12.734 1.00 81.44 70 PHE A CA 1
ATOM 531 C C . PHE A 1 70 ? 0.066 4.500 -13.870 1.00 81.44 70 PHE A C 1
ATOM 533 O O . PHE A 1 70 ? 0.815 3.622 -14.288 1.00 81.44 70 PHE A O 1
ATOM 540 N N . GLY A 1 71 ? -0.014 5.708 -14.427 1.00 75.44 71 GLY A N 1
ATOM 541 C CA . GLY A 1 71 ? 0.745 6.097 -15.613 1.00 75.44 71 GLY A CA 1
ATOM 542 C C . GLY A 1 71 ? 2.226 6.349 -15.320 1.00 75.44 71 GLY A C 1
ATOM 543 O O . GLY A 1 71 ? 2.899 5.580 -14.640 1.00 75.44 71 GLY A O 1
ATOM 544 N N . LYS A 1 72 ? 2.760 7.449 -15.860 1.00 67.25 72 LYS A N 1
ATOM 545 C CA . LYS A 1 72 ? 4.165 7.809 -15.648 1.00 67.25 72 LYS A CA 1
ATOM 546 C C . LYS A 1 72 ? 4.416 8.162 -14.184 1.00 67.25 72 LYS A C 1
ATOM 548 O O . LYS A 1 72 ? 3.820 9.097 -13.659 1.00 67.25 72 LYS A O 1
ATOM 553 N N . PHE A 1 73 ? 5.354 7.448 -13.577 1.00 66.62 73 PHE A N 1
ATOM 554 C CA . PHE A 1 73 ? 5.961 7.850 -12.320 1.00 66.62 73 PHE A CA 1
ATOM 555 C C . PHE A 1 73 ? 6.972 8.966 -12.603 1.00 66.62 73 PHE A C 1
ATOM 557 O O . PHE A 1 73 ? 7.935 8.750 -13.337 1.00 66.62 73 PHE A O 1
ATOM 564 N N . THR A 1 74 ? 6.727 10.164 -12.080 1.00 71.69 74 THR A N 1
ATOM 565 C CA . THR A 1 74 ? 7.670 11.291 -12.138 1.00 71.69 74 THR A CA 1
ATOM 566 C C . THR A 1 74 ? 8.585 11.234 -10.922 1.00 71.69 74 THR A C 1
ATOM 568 O O . THR A 1 74 ? 9.698 10.720 -10.990 1.00 71.69 74 THR A O 1
ATOM 571 N N . THR A 1 75 ? 8.080 11.690 -9.781 1.00 77.19 75 THR A N 1
ATOM 572 C CA . THR A 1 75 ? 8.708 11.549 -8.471 1.00 77.19 75 THR A CA 1
ATOM 573 C C . THR A 1 75 ? 7.842 10.664 -7.586 1.00 77.19 75 THR A C 1
ATOM 575 O O . THR A 1 75 ? 6.636 10.503 -7.811 1.00 77.19 75 THR A O 1
ATOM 578 N N . THR A 1 76 ? 8.455 10.067 -6.565 1.00 78.38 76 THR A N 1
ATOM 579 C CA . THR A 1 76 ? 7.741 9.209 -5.617 1.00 78.38 76 THR A CA 1
ATOM 580 C C . THR A 1 76 ? 6.605 9.976 -4.941 1.00 78.38 76 THR A C 1
ATOM 582 O O . THR A 1 76 ? 5.484 9.479 -4.898 1.00 78.38 76 THR A O 1
ATOM 585 N N . ASP A 1 77 ? 6.864 11.203 -4.481 1.00 80.81 77 ASP A N 1
ATOM 586 C CA . ASP A 1 77 ? 5.865 12.027 -3.795 1.00 80.81 77 ASP A CA 1
ATOM 587 C C . ASP A 1 77 ? 4.705 12.439 -4.712 1.00 80.81 77 ASP A C 1
ATOM 589 O O . ASP A 1 77 ? 3.549 12.283 -4.322 1.00 80.81 77 ASP A O 1
ATOM 593 N N . GLU A 1 78 ? 4.977 12.883 -5.945 1.00 84.81 78 GLU A N 1
ATOM 594 C CA . GLU A 1 78 ? 3.922 13.237 -6.910 1.00 84.81 78 GLU A CA 1
ATOM 595 C C . GLU A 1 78 ? 3.059 12.028 -7.287 1.00 84.81 78 GLU A C 1
ATOM 597 O O . GLU A 1 78 ? 1.834 12.126 -7.390 1.00 84.81 78 GLU A O 1
ATOM 602 N N . SER A 1 79 ? 3.693 10.867 -7.455 1.00 85.88 79 SE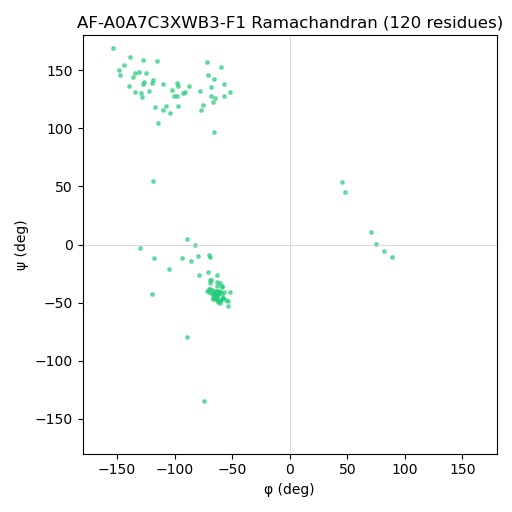R A N 1
ATOM 603 C CA . SER A 1 79 ? 2.989 9.625 -7.768 1.00 85.88 79 SER A CA 1
ATOM 604 C C . SER A 1 79 ? 2.065 9.226 -6.618 1.00 85.88 79 SER A C 1
ATOM 606 O O . SER A 1 79 ? 0.891 8.943 -6.838 1.00 85.88 79 SER A O 1
ATOM 608 N N . ILE A 1 80 ? 2.560 9.266 -5.378 1.00 87.44 80 ILE A N 1
ATOM 609 C CA . ILE A 1 80 ? 1.762 8.965 -4.182 1.00 87.44 80 ILE A CA 1
ATOM 610 C C . ILE A 1 80 ? 0.606 9.959 -4.030 1.00 87.44 80 ILE A C 1
ATOM 612 O O . ILE A 1 80 ? -0.519 9.554 -3.742 1.00 87.44 80 ILE A O 1
ATOM 616 N N . GLU A 1 81 ? 0.851 11.249 -4.255 1.00 89.25 81 GLU A N 1
ATOM 617 C CA . GLU A 1 81 ? -0.175 12.293 -4.232 1.00 89.25 81 GLU A CA 1
ATOM 618 C C . GLU A 1 81 ? -1.306 12.030 -5.233 1.00 89.25 81 GLU A C 1
ATOM 620 O O . GLU A 1 81 ? -2.486 12.146 -4.894 1.00 89.25 81 GLU A O 1
ATOM 625 N N . ALA A 1 82 ? -0.963 11.669 -6.466 1.00 88.88 82 ALA A N 1
ATOM 626 C CA . ALA A 1 82 ? -1.936 11.370 -7.507 1.00 88.88 82 ALA A CA 1
ATOM 627 C C . ALA A 1 82 ? -2.733 10.092 -7.199 1.00 88.88 82 ALA A C 1
ATOM 629 O O . ALA A 1 82 ? -3.953 10.062 -7.377 1.00 88.88 82 ALA A O 1
ATOM 630 N N . VAL A 1 83 ? -2.072 9.065 -6.660 1.00 90.56 83 VAL A N 1
ATOM 631 C CA . VAL A 1 83 ? -2.734 7.852 -6.166 1.00 90.56 83 VAL A CA 1
ATOM 632 C C . VAL A 1 83 ? -3.708 8.178 -5.037 1.00 90.56 83 VAL A C 1
ATOM 634 O O . VAL A 1 83 ? -4.873 7.795 -5.110 1.00 90.56 83 VAL A O 1
ATOM 637 N N . LYS A 1 84 ? -3.277 8.952 -4.035 1.00 92.31 84 LYS A N 1
ATOM 638 C CA . LYS A 1 84 ? -4.132 9.440 -2.944 1.00 92.31 84 LYS A CA 1
ATOM 639 C C . LYS A 1 84 ? -5.370 10.150 -3.495 1.00 92.31 84 LYS A C 1
ATOM 641 O O . LYS A 1 84 ? -6.481 9.830 -3.082 1.00 92.31 84 LYS A O 1
ATOM 646 N N . LYS A 1 85 ? -5.203 11.071 -4.452 1.00 91.94 85 LYS A N 1
ATOM 647 C CA . LYS A 1 85 ? -6.324 11.786 -5.090 1.00 91.94 85 LYS A CA 1
ATOM 648 C C . LYS A 1 85 ? -7.310 10.827 -5.764 1.00 91.94 85 LYS A C 1
ATOM 650 O O . LYS A 1 85 ? -8.513 10.991 -5.593 1.00 91.94 85 LYS A O 1
ATOM 655 N N . SER A 1 86 ? -6.815 9.806 -6.464 1.00 91.88 86 SER A N 1
ATOM 656 C CA . SER A 1 86 ? -7.658 8.771 -7.081 1.00 91.88 86 SER A CA 1
ATOM 657 C C . SER A 1 86 ? -8.443 7.954 -6.044 1.00 91.88 86 SER A C 1
ATOM 659 O O . SER A 1 86 ? -9.644 7.720 -6.202 1.00 91.88 86 SER A O 1
ATOM 661 N N . LEU A 1 87 ? -7.796 7.578 -4.935 1.00 93.56 87 LEU A N 1
ATOM 662 C CA . LEU A 1 87 ? -8.438 6.848 -3.837 1.00 93.56 87 LEU A CA 1
ATOM 663 C C . LEU A 1 87 ? -9.524 7.684 -3.146 1.00 93.56 87 LEU A C 1
ATOM 665 O O . LEU A 1 87 ? -10.590 7.157 -2.830 1.00 93.56 87 LEU A O 1
ATOM 669 N N . VAL A 1 88 ? -9.286 8.983 -2.952 1.00 94.94 88 VAL A N 1
ATOM 670 C CA . VAL A 1 88 ? -10.289 9.909 -2.402 1.00 94.94 88 VAL A CA 1
ATOM 671 C C . VAL A 1 88 ? -11.460 10.083 -3.368 1.00 94.94 88 VAL A C 1
ATOM 673 O O . VAL A 1 88 ? -12.612 9.967 -2.956 1.00 94.94 88 VAL A O 1
ATOM 676 N N . ALA A 1 89 ? -11.187 10.283 -4.660 1.00 93.25 89 ALA A N 1
ATOM 677 C CA . ALA A 1 89 ? -12.224 10.404 -5.686 1.00 93.25 89 ALA A CA 1
ATOM 678 C C . ALA A 1 89 ? -13.095 9.139 -5.799 1.00 93.25 89 ALA A C 1
ATOM 680 O O . ALA A 1 89 ? -14.294 9.233 -6.048 1.00 93.25 89 ALA A O 1
ATOM 681 N N . SER A 1 90 ? -12.509 7.963 -5.555 1.00 91.75 90 SER A N 1
ATOM 682 C CA . SER A 1 90 ? -13.211 6.672 -5.548 1.00 91.75 90 SER A CA 1
ATOM 683 C C . SER A 1 90 ? -13.930 6.370 -4.223 1.00 91.75 90 SER A C 1
ATOM 685 O O . SER A 1 90 ? -14.524 5.304 -4.076 1.00 91.75 90 SER A O 1
ATOM 687 N N . GLY A 1 91 ? -13.855 7.265 -3.229 1.00 93.56 91 GLY A N 1
ATOM 688 C CA . GLY A 1 91 ? -14.452 7.079 -1.900 1.00 93.56 91 GLY A CA 1
ATOM 689 C C . GLY A 1 91 ? -13.762 6.026 -1.023 1.00 93.56 91 GLY A C 1
ATOM 690 O O . GLY A 1 91 ? -14.298 5.652 0.022 1.00 93.56 91 GLY A O 1
ATOM 691 N N . LEU A 1 92 ? -12.582 5.550 -1.434 1.00 94.25 92 LEU A N 1
ATOM 692 C CA . LEU A 1 92 ? -11.778 4.543 -0.733 1.00 94.25 92 LEU A CA 1
ATOM 693 C C . LEU A 1 92 ? -10.989 5.133 0.442 1.00 94.25 92 LEU A C 1
ATOM 695 O O . LEU A 1 92 ? -10.684 4.424 1.403 1.00 94.25 92 LEU A O 1
ATOM 699 N N . LEU A 1 93 ? -10.680 6.426 0.352 1.00 95.69 93 LEU A N 1
ATOM 700 C CA . LEU A 1 93 ? -10.122 7.250 1.415 1.00 95.69 93 LEU A CA 1
ATOM 701 C C . LEU A 1 93 ? -11.006 8.480 1.630 1.00 95.69 93 LEU A C 1
ATOM 703 O O . LEU A 1 93 ? -11.603 9.001 0.687 1.00 95.69 93 LEU A O 1
ATOM 707 N N . LYS A 1 94 ? -11.078 8.957 2.869 1.00 95.50 94 LYS A N 1
ATOM 708 C CA . LYS A 1 94 ? -11.832 10.147 3.270 1.00 95.50 94 LYS A CA 1
ATOM 709 C C . LYS A 1 94 ? -10.935 11.107 4.037 1.00 95.50 94 LYS A C 1
ATOM 711 O O . LYS A 1 94 ? -9.923 10.706 4.602 1.00 95.50 94 LYS A O 1
ATOM 716 N N . LYS A 1 95 ? -11.330 12.379 4.082 1.00 95.75 95 LYS A N 1
ATOM 717 C CA . LYS A 1 95 ? -10.661 13.396 4.900 1.00 95.75 95 LYS A CA 1
ATOM 718 C C . LYS A 1 95 ? -10.534 12.923 6.352 1.00 95.75 95 LYS A C 1
ATOM 720 O O . LYS A 1 95 ? -11.516 12.472 6.938 1.00 95.75 95 LYS A O 1
ATOM 725 N N . GLY A 1 96 ? -9.336 13.049 6.911 1.00 95.38 96 GLY A N 1
ATOM 726 C CA . GLY A 1 96 ? -8.982 12.577 8.250 1.00 95.38 96 GLY A CA 1
ATOM 727 C C . GLY A 1 96 ? -8.471 11.135 8.310 1.00 95.38 96 GLY A C 1
ATOM 728 O O . GLY A 1 96 ? -7.921 10.751 9.340 1.00 95.38 96 GLY A O 1
ATOM 729 N N . ASP A 1 97 ? -8.588 10.346 7.236 1.00 97.31 97 ASP A N 1
ATOM 730 C CA . ASP A 1 97 ? -8.023 8.997 7.210 1.00 97.31 97 ASP A CA 1
ATOM 731 C C . ASP A 1 97 ? -6.488 9.053 7.219 1.00 97.31 97 ASP A C 1
ATOM 733 O O . ASP A 1 97 ? -5.860 9.817 6.478 1.00 97.31 97 ASP A O 1
ATOM 737 N N . ILE A 1 98 ? -5.878 8.200 8.041 1.00 97.25 98 ILE A N 1
ATOM 738 C CA . ILE A 1 98 ? -4.426 8.015 8.092 1.00 97.25 98 ILE A CA 1
ATOM 739 C C . ILE A 1 98 ? -4.034 6.963 7.055 1.00 97.25 98 ILE A C 1
ATOM 741 O O . ILE A 1 98 ? -4.670 5.911 6.955 1.00 97.25 98 ILE A O 1
ATOM 745 N N . TYR A 1 99 ? -2.968 7.212 6.304 1.00 96.56 99 TYR A N 1
ATOM 746 C CA . TYR A 1 99 ? -2.387 6.241 5.383 1.00 96.56 99 TYR A CA 1
ATOM 747 C C . TYR A 1 99 ? -0.877 6.129 5.588 1.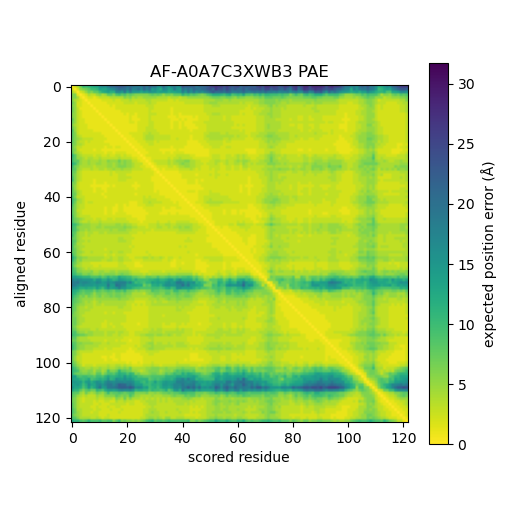00 96.56 99 TYR A C 1
ATOM 749 O O . TYR A 1 99 ? -0.195 7.089 5.952 1.00 96.56 99 TYR A O 1
ATOM 757 N N . VAL A 1 100 ? -0.348 4.937 5.338 1.00 96.50 100 VAL A N 1
ATOM 758 C CA . VAL A 1 100 ? 1.090 4.660 5.332 1.00 96.50 100 VAL A CA 1
ATOM 759 C C . VAL A 1 100 ? 1.508 4.394 3.899 1.00 96.50 100 VAL A C 1
ATOM 761 O O . VAL A 1 100 ? 0.802 3.714 3.165 1.00 96.50 100 VAL A O 1
ATOM 764 N N . THR A 1 101 ? 2.651 4.921 3.482 1.00 93.62 101 THR A N 1
ATOM 765 C CA . THR A 1 101 ? 3.176 4.711 2.136 1.00 93.62 101 THR A CA 1
ATOM 766 C C . THR A 1 101 ? 4.528 4.026 2.172 1.00 93.62 101 THR A C 1
ATOM 768 O O . THR A 1 101 ? 5.369 4.370 3.001 1.00 93.62 101 THR A O 1
ATOM 771 N N . THR A 1 102 ? 4.736 3.083 1.252 1.00 89.31 102 THR A N 1
ATOM 772 C CA . THR A 1 102 ? 6.005 2.372 1.062 1.00 89.31 102 THR A CA 1
ATOM 773 C C . THR A 1 102 ? 6.512 2.571 -0.364 1.00 89.31 102 THR A C 1
ATOM 775 O O . THR A 1 102 ? 5.756 2.435 -1.330 1.00 89.31 102 THR A O 1
ATOM 778 N N . ALA A 1 103 ? 7.790 2.920 -0.512 1.00 82.06 103 ALA A N 1
ATOM 779 C CA . ALA A 1 103 ? 8.394 3.155 -1.822 1.00 82.06 103 ALA A CA 1
ATOM 780 C C . ALA A 1 103 ? 9.910 2.904 -1.827 1.00 82.06 103 ALA A C 1
ATOM 782 O O . ALA A 1 103 ? 10.536 2.755 -0.776 1.00 82.06 103 ALA A O 1
ATOM 783 N N . SER A 1 104 ? 10.485 2.876 -3.033 1.00 77.06 104 SER A N 1
ATOM 784 C CA . SER A 1 104 ? 11.928 2.983 -3.265 1.00 77.06 104 SER A CA 1
ATOM 785 C C . SER A 1 104 ? 12.273 4.425 -3.640 1.00 77.06 104 SER A C 1
ATOM 787 O O . SER A 1 104 ? 11.659 4.991 -4.549 1.00 77.06 104 SER A O 1
ATOM 789 N N . MET A 1 105 ? 13.237 5.022 -2.945 1.00 75.81 105 MET A N 1
ATOM 790 C CA . MET A 1 105 ? 13.782 6.351 -3.228 1.00 75.81 105 MET A CA 1
ATOM 791 C C . MET A 1 105 ? 15.317 6.264 -3.315 1.00 75.81 105 MET A C 1
ATOM 793 O O . MET A 1 105 ? 15.927 5.775 -2.361 1.00 75.81 105 MET A O 1
ATOM 797 N N . PRO A 1 106 ? 15.961 6.745 -4.397 1.00 69.12 106 PRO A N 1
ATOM 798 C CA . PRO A 1 106 ? 15.380 7.323 -5.617 1.00 69.12 106 PRO A CA 1
ATOM 799 C C . PRO A 1 106 ? 14.709 6.275 -6.531 1.00 69.12 106 PRO A C 1
ATOM 801 O O . PRO A 1 106 ? 15.036 5.093 -6.490 1.00 69.12 106 PRO A O 1
ATOM 804 N N . MET A 1 107 ? 13.772 6.712 -7.385 1.00 62.84 107 MET A N 1
ATOM 805 C CA . MET A 1 107 ? 13.007 5.827 -8.289 1.00 62.84 107 MET A CA 1
ATOM 806 C C . MET A 1 107 ? 13.825 5.226 -9.447 1.00 62.84 107 MET A C 1
ATOM 808 O O . MET A 1 107 ? 13.310 4.377 -10.167 1.00 62.84 107 MET A O 1
ATOM 812 N N . ALA A 1 108 ? 15.067 5.664 -9.661 1.00 58.84 108 ALA A N 1
ATOM 813 C CA . ALA A 1 108 ? 15.895 5.184 -10.770 1.00 58.84 108 ALA A CA 1
ATOM 814 C C . ALA A 1 108 ? 16.309 3.708 -10.609 1.00 58.84 108 ALA A C 1
ATOM 816 O O . ALA A 1 108 ? 16.392 2.993 -11.602 1.00 58.84 108 ALA A O 1
ATOM 817 N N . ASP A 1 109 ? 16.463 3.244 -9.364 1.00 56.66 109 ASP A N 1
ATOM 818 C CA . ASP A 1 109 ? 16.910 1.889 -9.018 1.00 56.66 109 ASP A CA 1
ATOM 819 C C . ASP A 1 109 ? 15.828 1.145 -8.215 1.00 56.66 109 ASP A C 1
ATOM 821 O O . ASP A 1 109 ? 16.051 0.687 -7.091 1.00 56.66 109 ASP A O 1
ATOM 825 N N . ILE A 1 110 ? 14.601 1.068 -8.749 1.00 60.62 110 ILE A N 1
ATOM 826 C CA . ILE A 1 110 ? 13.492 0.365 -8.083 1.00 60.62 110 ILE A CA 1
ATOM 827 C C . ILE A 1 110 ? 13.800 -1.133 -8.022 1.00 60.62 110 ILE A C 1
ATOM 829 O O . ILE A 1 110 ? 13.535 -1.884 -8.956 1.00 60.62 110 ILE A O 1
ATOM 833 N N . GLN A 1 111 ? 14.328 -1.579 -6.885 1.00 63.94 111 GLN A N 1
ATOM 834 C CA . GLN A 1 111 ? 14.415 -3.002 -6.557 1.00 63.94 111 GLN A CA 1
ATOM 835 C C . GLN A 1 111 ? 13.644 -3.339 -5.285 1.00 63.94 111 GLN A C 1
ATOM 837 O O . GLN A 1 111 ? 12.936 -4.344 -5.251 1.00 63.94 111 GLN A O 1
ATOM 842 N N . LEU A 1 112 ? 13.749 -2.513 -4.240 1.00 77.69 112 LEU A N 1
ATOM 843 C CA . LEU A 1 112 ? 13.244 -2.843 -2.909 1.00 77.69 112 LEU A CA 1
ATOM 844 C C . LEU A 1 112 ? 12.757 -1.596 -2.161 1.00 77.69 112 LEU A C 1
ATOM 846 O O . LEU A 1 112 ? 13.325 -0.517 -2.296 1.00 77.69 112 LEU A O 1
ATOM 850 N N . ALA A 1 113 ? 11.711 -1.751 -1.345 1.00 82.06 113 ALA A N 1
ATOM 851 C CA . ALA A 1 113 ? 11.207 -0.668 -0.504 1.00 82.06 113 ALA A CA 1
ATOM 852 C C . ALA A 1 113 ? 12.253 -0.274 0.549 1.00 82.06 113 ALA A C 1
ATOM 854 O O . ALA A 1 113 ? 12.723 -1.133 1.300 1.00 82.06 113 ALA A O 1
ATOM 855 N N . ASN A 1 114 ? 12.588 1.016 0.600 1.00 85.50 114 ASN A N 1
ATOM 856 C CA . ASN A 1 114 ? 13.543 1.602 1.545 1.00 85.50 114 ASN A CA 1
ATOM 857 C C . ASN A 1 114 ? 12.998 2.852 2.260 1.00 85.50 114 ASN A C 1
ATOM 859 O O . ASN A 1 114 ? 13.677 3.402 3.122 1.00 85.50 114 ASN A O 1
ATOM 863 N N . SER A 1 115 ? 11.786 3.293 1.913 1.00 87.69 115 SER A N 1
ATOM 864 C CA . SER A 1 115 ? 11.154 4.494 2.451 1.00 87.69 115 SER A CA 1
ATOM 865 C C . SER A 1 115 ? 9.772 4.180 3.013 1.00 87.69 115 SER A C 1
ATOM 867 O O . SER A 1 115 ? 9.004 3.411 2.424 1.00 87.69 115 SER A O 1
ATOM 869 N N . LEU A 1 116 ? 9.474 4.810 4.150 1.00 90.56 116 LEU A N 1
ATOM 870 C CA . LEU A 1 116 ? 8.192 4.777 4.835 1.00 90.56 116 LEU A CA 1
ATOM 871 C C . LEU A 1 116 ? 7.754 6.212 5.134 1.00 90.56 116 LEU A C 1
ATOM 873 O O . LEU A 1 116 ? 8.516 6.998 5.694 1.00 90.56 116 LEU A O 1
ATOM 877 N N . LYS A 1 117 ? 6.511 6.541 4.781 1.00 91.94 117 LYS A N 1
ATOM 878 C CA . LYS A 1 117 ? 5.912 7.856 5.036 1.00 91.94 117 LYS A CA 1
ATOM 879 C C . LYS A 1 117 ? 4.511 7.687 5.600 1.00 91.94 117 LYS A C 1
ATOM 881 O O . LYS A 1 117 ? 3.712 6.938 5.044 1.00 91.94 117 LYS A O 1
ATOM 886 N N . LEU A 1 118 ? 4.213 8.392 6.684 1.00 94.00 118 LEU A N 1
ATOM 887 C CA . LEU A 1 118 ? 2.864 8.492 7.235 1.00 94.00 118 LEU A CA 1
ATOM 888 C C . LEU A 1 118 ? 2.229 9.789 6.737 1.00 94.00 118 LEU A C 1
ATOM 890 O O . LEU A 1 118 ? 2.882 10.832 6.714 1.00 94.00 118 LEU A O 1
ATOM 894 N N . GLY A 1 119 ? 0.969 9.719 6.324 1.00 94.12 119 GLY A N 1
ATOM 895 C CA . GLY A 1 119 ? 0.204 10.876 5.886 1.00 94.12 119 GLY A CA 1
ATOM 896 C C . GLY A 1 119 ? -1.229 10.837 6.395 1.00 94.12 119 GLY A C 1
ATOM 897 O O . GLY A 1 119 ? -1.745 9.790 6.787 1.00 94.12 119 GLY A O 1
ATOM 898 N N . VAL A 1 120 ? -1.868 12.001 6.369 1.00 96.00 120 VAL A N 1
ATOM 899 C CA . VAL A 1 120 ? -3.295 12.172 6.655 1.00 96.00 120 VAL A CA 1
ATOM 900 C C . VAL A 1 120 ? -3.947 12.747 5.407 1.00 96.00 120 VAL A C 1
ATOM 902 O O . VAL A 1 120 ? -3.335 13.536 4.683 1.00 96.00 120 VAL A O 1
ATOM 905 N N . VAL A 1 121 ? -5.154 12.292 5.094 1.00 94.50 121 VAL A N 1
ATOM 906 C CA . VAL A 1 121 ? -5.938 12.856 3.994 1.00 94.50 121 VAL A CA 1
ATOM 907 C C . VAL A 1 121 ? -6.508 14.197 4.443 1.00 94.50 121 VAL A C 1
AT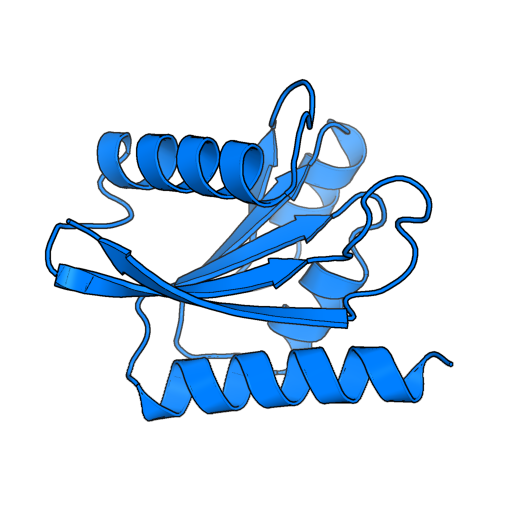OM 909 O O . VAL A 1 121 ? -7.256 14.257 5.420 1.00 94.50 121 VAL A O 1
ATOM 912 N N . GLU A 1 122 ? -6.150 15.260 3.728 1.00 86.50 122 GLU A N 1
ATOM 913 C CA . GLU A 1 122 ? -6.634 16.627 3.968 1.00 86.50 122 GLU A CA 1
ATOM 914 C C . GLU A 1 122 ? -7.987 16.915 3.310 1.00 86.50 122 GLU A C 1
ATOM 916 O O . GLU A 1 122 ? -8.327 16.257 2.300 1.00 86.50 122 GLU A O 1
#

Foldseek 3Di:
DVVQLLVVLVVLLVVCQVVVAQEEEEEDAPCPSLLSNLVVVRPHQYEYEYQDPVSQVVSVVRPRYHYDYDHDDDAPVVSVVVSLVVCVVVVSDDAFGKYKYWYDPPPPDGDGTDDIDIDGHD

Sequence (122 aa):
IHNTSDSVIASACELANQVNAKAIIGLSQSGYSAFRIASHRPKANIYIATHDDQLMNQMNLVWGVQAFKFGKFTTTDESIEAVKKSLVASGLLKKGDIYVTTASMPMADIQLANSLKLGVVE

Radius of gyration: 12.88 Å; Cα contacts (8 Å, |Δi|>4): 236; chains: 1; bounding box: 34×29×32 Å

Nearest PDB structures (foldseek):
  3t07-assembly1_C  TM=9.418E-01  e=1.620E-11  Staphylococcus aureus subsp. aureus MRSA252
  5wrp-assembly1_C  TM=9.395E-01  e=4.082E-11  Mycobacterium tuberculosis H37Rv
  8iau-assembly2_H  TM=9.257E-01  e=3.135E-11  Streptococcus pneumoniae R6
  3gg8-assembly1_C  TM=9.119E-01  e=5.315E-11  Toxoplasma gondii
  8iav-assembly1_D  TM=9.243E-01  e=6.066E-11  Streptococcus pneumoniae R6

pLDDT: mean 88.61, std 10.52, range [46.81, 97.56]